Protein AF-A0A2G6F755-F1 (afdb_monomer_lite)

Foldseek 3Di:
DDDDDDPDDDPPDPPPPPPDVVVVVVVVVVVVVVVVVVVVVVVLQVVLVVQQVVVQVVCVVVVNNPDRDDSVNSSVCCVVVVVVVVVVVVVVVVVVD

pLDDT: mean 75.87, std 11.32, range [45.22, 93.69]

Secondary structure (DSSP, 8-state):
--------------------HHHHHHHHHHHHHHHHHHHHHHHHHHHHHHHHHHHHHHHHHTT-TT----HHHHHHHHHHHHHHHHHHHHHHHHHT-

Structure (mmCIF, N/CA/C/O backbone):
data_AF-A0A2G6F755-F1
#
_entry.id   AF-A0A2G6F755-F1
#
loop_
_atom_site.group_PDB
_atom_site.id
_atom_site.type_symbol
_atom_site.label_atom_id
_atom_site.label_alt_id
_atom_site.label_comp_id
_atom_site.label_asym_id
_atom_site.label_entity_id
_atom_site.label_seq_id
_atom_site.pdbx_PDB_ins_code
_atom_site.Cartn_x
_atom_site.Cartn_y
_atom_site.Cartn_z
_atom_site.occupancy
_atom_site.B_iso_or_equiv
_atom_site.auth_seq_id
_atom_site.auth_comp_id
_atom_site.auth_asym_id
_atom_site.auth_atom_id
_atom_site.pdbx_PDB_model_num
ATOM 1 N N . MET A 1 1 ? 75.098 5.334 -36.092 1.00 45.22 1 MET A N 1
ATOM 2 C CA . MET A 1 1 ? 74.245 5.000 -34.929 1.00 45.22 1 MET A CA 1
ATOM 3 C C . MET A 1 1 ? 72.830 4.760 -35.432 1.00 45.22 1 MET A C 1
ATOM 5 O O . MET A 1 1 ? 72.255 5.675 -36.000 1.00 45.22 1 MET A O 1
ATOM 9 N N . LYS A 1 2 ? 72.311 3.528 -35.335 1.00 45.47 2 LYS A N 1
ATOM 10 C CA . LYS A 1 2 ? 70.923 3.207 -35.711 1.00 45.47 2 LYS A CA 1
ATOM 11 C C . LYS A 1 2 ? 70.029 3.444 -34.495 1.00 45.47 2 LYS A C 1
ATOM 13 O O . LYS A 1 2 ? 70.263 2.843 -33.450 1.00 45.47 2 LYS A O 1
ATOM 18 N N . PHE A 1 3 ? 69.043 4.324 -34.631 1.00 57.81 3 PHE A N 1
ATOM 19 C CA . PHE A 1 3 ? 68.019 4.526 -33.614 1.00 57.81 3 PHE A CA 1
ATOM 20 C C . PHE A 1 3 ? 67.089 3.313 -33.626 1.00 57.81 3 PHE A C 1
ATOM 22 O O . PHE A 1 3 ? 66.400 3.053 -34.607 1.00 57.81 3 PHE A O 1
ATOM 29 N N . VAL A 1 4 ? 67.133 2.531 -32.550 1.00 61.88 4 VAL A N 1
ATOM 30 C CA . VAL A 1 4 ? 66.164 1.467 -32.293 1.00 61.88 4 VAL A CA 1
ATOM 31 C C . VAL A 1 4 ? 64.919 2.146 -31.730 1.00 61.88 4 VAL A C 1
ATOM 33 O O . VAL A 1 4 ? 64.898 2.540 -30.563 1.00 61.88 4 VAL A O 1
ATOM 36 N N . GLU A 1 5 ? 63.902 2.339 -32.567 1.00 65.00 5 GLU A N 1
ATOM 37 C CA . GLU A 1 5 ? 62.582 2.771 -32.113 1.00 65.00 5 GLU A CA 1
ATOM 38 C C . GLU A 1 5 ? 61.996 1.685 -31.206 1.00 65.00 5 GLU A C 1
ATOM 40 O O . GLU A 1 5 ? 61.728 0.562 -31.633 1.00 65.00 5 GLU A O 1
ATOM 45 N N . ARG A 1 6 ? 61.834 1.996 -29.916 1.00 65.00 6 ARG A N 1
ATOM 46 C CA . ARG A 1 6 ? 61.114 1.109 -29.001 1.00 65.00 6 ARG A CA 1
ATOM 47 C C . ARG A 1 6 ? 59.619 1.198 -29.321 1.00 65.00 6 ARG A C 1
ATOM 49 O O . ARG A 1 6 ? 59.104 2.317 -29.395 1.00 65.00 6 ARG A O 1
ATOM 56 N N . PRO A 1 7 ? 58.899 0.071 -29.448 1.00 59.50 7 PRO A N 1
ATOM 57 C CA . PRO A 1 7 ? 57.455 0.102 -29.625 1.00 59.50 7 PRO A CA 1
ATOM 58 C C . PRO A 1 7 ? 56.817 0.749 -28.391 1.00 59.50 7 PRO A C 1
ATOM 60 O O . PRO A 1 7 ? 56.997 0.284 -27.262 1.00 59.50 7 PRO A O 1
ATOM 63 N N . ARG A 1 8 ? 56.098 1.859 -28.592 1.00 63.69 8 ARG A N 1
ATOM 64 C CA . ARG A 1 8 ? 55.289 2.472 -27.534 1.00 63.69 8 ARG A CA 1
ATOM 65 C C . ARG A 1 8 ? 54.154 1.507 -27.209 1.00 63.69 8 ARG A C 1
ATOM 67 O O . ARG A 1 8 ? 53.285 1.276 -28.043 1.00 63.69 8 ARG A O 1
ATOM 74 N N . LYS A 1 9 ? 54.175 0.946 -26.001 1.00 61.06 9 LYS A N 1
ATOM 75 C CA . LYS A 1 9 ? 53.065 0.169 -25.450 1.00 61.06 9 LYS A CA 1
ATOM 76 C C . LYS A 1 9 ? 51.878 1.128 -25.309 1.00 61.06 9 LYS A C 1
ATOM 78 O O . LYS A 1 9 ? 51.949 2.067 -24.516 1.00 61.06 9 LYS A O 1
ATOM 83 N N . GLN A 1 10 ? 50.858 0.968 -26.151 1.00 64.38 10 GLN A N 1
ATOM 84 C CA . GLN A 1 10 ? 49.609 1.706 -25.990 1.00 64.38 10 GLN A CA 1
ATOM 85 C C . GLN A 1 10 ? 49.030 1.350 -24.613 1.00 64.38 10 GLN A C 1
ATOM 87 O O . GLN A 1 10 ? 49.094 0.183 -24.228 1.00 64.38 10 GLN A O 1
ATOM 92 N N . PRO A 1 11 ? 48.549 2.328 -23.832 1.00 61.03 11 PRO A N 1
ATOM 93 C CA . PRO A 1 11 ? 47.864 2.029 -22.585 1.00 61.03 11 PRO A CA 1
ATOM 94 C C . PRO A 1 11 ? 46.637 1.168 -22.893 1.00 61.03 11 PRO A C 1
ATOM 96 O O . PRO A 1 11 ? 45.776 1.576 -23.674 1.00 61.03 11 PRO A O 1
ATOM 99 N N . ASP A 1 12 ? 46.583 -0.016 -22.283 1.00 64.38 12 ASP A N 1
ATOM 100 C CA . ASP A 1 12 ? 45.413 -0.890 -22.276 1.00 64.38 12 ASP A CA 1
ATOM 101 C C . ASP A 1 12 ? 44.311 -0.190 -21.466 1.00 64.38 12 ASP A C 1
ATOM 103 O O . ASP A 1 12 ? 44.123 -0.433 -20.273 1.00 64.38 12 ASP A O 1
ATOM 107 N N . PHE A 1 13 ? 43.621 0.768 -22.083 1.00 62.84 13 PHE A N 1
ATOM 108 C CA . PHE A 1 13 ? 42.377 1.278 -21.525 1.00 62.84 13 PHE A CA 1
ATOM 109 C C . PHE A 1 13 ? 41.385 0.113 -21.481 1.00 62.84 13 PHE A C 1
ATOM 111 O O . PHE A 1 13 ? 41.308 -0.628 -22.467 1.00 62.84 13 PHE A O 1
ATOM 118 N N . PRO A 1 14 ? 40.624 -0.072 -20.384 1.00 61.22 14 PRO A N 1
ATOM 119 C CA . PRO A 1 14 ? 39.555 -1.056 -20.374 1.00 61.22 14 PRO A CA 1
ATOM 120 C C . PRO A 1 14 ? 38.626 -0.714 -21.534 1.00 61.22 14 PRO A C 1
ATOM 122 O O . PRO A 1 14 ? 37.989 0.342 -21.552 1.00 61.22 14 PRO A O 1
ATOM 125 N N . GLN A 1 15 ? 38.622 -1.578 -22.547 1.00 60.50 15 GLN A N 1
ATOM 126 C CA . GLN A 1 15 ? 37.646 -1.511 -23.612 1.00 60.50 15 GLN A CA 1
ATOM 127 C C . GLN A 1 15 ? 36.307 -1.688 -22.910 1.00 60.50 15 GLN A C 1
ATOM 129 O O . GLN A 1 15 ? 36.030 -2.752 -22.359 1.00 60.50 15 GLN A O 1
ATOM 134 N N . PHE A 1 16 ? 35.522 -0.613 -22.843 1.00 55.84 16 PHE A N 1
ATOM 135 C CA . PHE A 1 16 ? 34.109 -0.712 -22.526 1.00 55.84 16 PHE A CA 1
ATOM 136 C C . PHE A 1 16 ? 33.527 -1.597 -23.620 1.00 55.84 16 PHE A C 1
ATOM 138 O O . PHE A 1 16 ? 33.226 -1.114 -24.712 1.00 55.84 16 PHE A O 1
ATOM 145 N N . GLU A 1 17 ? 33.478 -2.906 -23.364 1.00 54.88 17 GLU A N 1
ATOM 146 C CA . GLU A 1 17 ? 32.746 -3.837 -24.199 1.00 54.88 17 GLU A CA 1
ATOM 147 C C . GLU A 1 17 ? 31.372 -3.217 -24.378 1.00 54.88 17 GLU A C 1
ATOM 149 O O . GLU A 1 17 ? 30.659 -2.945 -23.408 1.00 54.88 17 GLU A O 1
ATOM 154 N N . SER A 1 18 ? 31.054 -2.896 -25.628 1.00 55.59 18 SER A N 1
ATOM 155 C CA . SER A 1 18 ? 29.757 -2.404 -26.043 1.00 55.59 18 SER A CA 1
ATOM 156 C C . SER A 1 18 ? 28.758 -3.520 -25.771 1.00 55.59 18 SER A C 1
ATOM 158 O O . SER A 1 18 ? 28.452 -4.333 -26.645 1.00 55.59 18 SER A O 1
ATOM 160 N N . GLN A 1 19 ? 28.327 -3.617 -24.517 1.00 54.56 19 GLN A N 1
ATOM 161 C CA . GLN A 1 19 ? 27.355 -4.584 -24.068 1.00 54.56 19 GLN A CA 1
ATOM 162 C C . GLN A 1 19 ? 26.102 -4.303 -24.891 1.00 54.56 19 GLN A C 1
ATOM 164 O O . GLN A 1 19 ? 25.530 -3.217 -24.830 1.00 54.56 19 GLN A O 1
ATOM 169 N N . SER A 1 20 ? 25.804 -5.253 -25.776 1.00 59.84 20 SER A N 1
ATOM 170 C CA . SER A 1 20 ? 24.844 -5.170 -26.875 1.00 59.84 20 SER A CA 1
ATOM 171 C C . SER A 1 20 ? 23.654 -4.243 -26.592 1.00 59.84 20 SER A C 1
ATOM 173 O O . SER A 1 20 ? 22.967 -4.386 -25.580 1.00 59.84 20 SER A O 1
ATOM 175 N N . GLY A 1 21 ? 23.368 -3.302 -27.501 1.00 63.00 21 GLY A N 1
ATOM 176 C CA . GLY A 1 21 ? 22.293 -2.311 -27.321 1.00 63.00 21 GLY A CA 1
ATOM 177 C C . GLY A 1 21 ? 20.910 -2.913 -27.018 1.00 63.00 21 GLY A C 1
ATOM 178 O O . GLY A 1 21 ? 20.074 -2.262 -26.399 1.00 63.00 21 GLY A O 1
ATOM 179 N N . LEU A 1 22 ? 20.694 -4.184 -27.370 1.00 67.81 22 LEU A N 1
ATOM 180 C CA . LEU A 1 22 ? 19.497 -4.962 -27.040 1.00 67.81 22 LEU A CA 1
ATOM 181 C C . LEU A 1 22 ? 19.389 -5.280 -25.536 1.00 67.81 22 LEU A C 1
ATOM 183 O O . LEU A 1 22 ? 18.313 -5.169 -24.950 1.00 67.81 22 LEU A O 1
ATOM 187 N N . MET A 1 23 ? 20.510 -5.611 -24.892 1.00 69.75 23 ME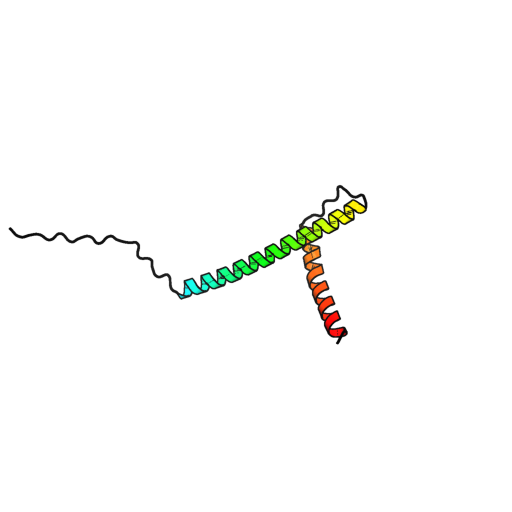T A N 1
ATOM 188 C CA . MET A 1 23 ? 20.574 -5.887 -23.455 1.00 69.75 23 MET A CA 1
ATOM 189 C C . MET A 1 23 ? 20.392 -4.596 -22.642 1.00 69.75 23 MET A C 1
ATOM 191 O O . MET A 1 23 ? 19.685 -4.600 -21.635 1.00 69.75 23 MET A O 1
ATOM 195 N N . GLY A 1 24 ? 20.910 -3.464 -23.134 1.00 74.75 24 GLY A N 1
ATOM 196 C CA . GLY A 1 24 ? 20.643 -2.138 -22.561 1.00 74.75 24 GLY A CA 1
ATOM 197 C C . GLY A 1 24 ? 19.163 -1.732 -22.627 1.00 74.75 24 GLY A C 1
ATOM 198 O O . GLY A 1 24 ? 18.608 -1.269 -21.631 1.00 74.75 24 GLY A O 1
ATOM 199 N N . LEU A 1 25 ? 18.494 -1.980 -23.761 1.00 78.81 25 LEU A N 1
ATOM 200 C CA . LEU A 1 25 ? 17.058 -1.712 -23.943 1.00 78.81 25 LEU A CA 1
ATOM 201 C C . LEU A 1 25 ? 16.179 -2.541 -22.995 1.00 78.81 25 LEU A C 1
ATOM 203 O O . LEU A 1 25 ? 15.289 -1.996 -22.344 1.00 78.81 25 LEU A O 1
ATOM 207 N N . LEU A 1 26 ? 16.450 -3.843 -22.867 1.00 80.81 26 LEU A N 1
ATOM 208 C CA . LEU A 1 26 ? 15.726 -4.714 -21.933 1.00 80.81 26 LEU A CA 1
ATOM 209 C C . LEU A 1 26 ? 15.926 -4.285 -20.474 1.00 80.81 26 LEU A C 1
ATOM 211 O O . LEU A 1 26 ? 14.963 -4.238 -19.710 1.00 80.81 26 LEU A O 1
ATOM 215 N N . THR A 1 27 ? 17.152 -3.909 -20.103 1.00 83.31 27 THR A N 1
ATOM 216 C CA . THR A 1 27 ? 17.466 -3.425 -18.749 1.00 83.31 27 THR A CA 1
ATOM 217 C C . THR A 1 27 ? 16.716 -2.126 -18.431 1.00 83.31 27 THR A C 1
ATOM 219 O O . THR A 1 27 ? 16.225 -1.950 -17.316 1.00 83.31 27 THR A O 1
ATOM 222 N N . PHE A 1 28 ? 16.548 -1.241 -19.418 1.00 82.62 28 PHE A N 1
ATOM 223 C CA . PHE A 1 28 ? 15.766 -0.012 -19.272 1.00 82.62 28 PHE A CA 1
ATOM 224 C C . PHE A 1 28 ? 14.27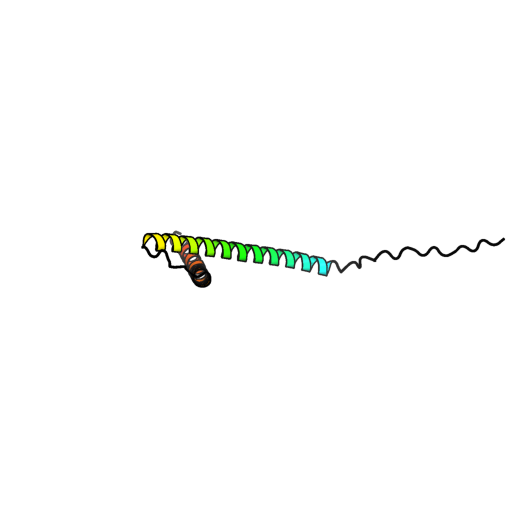4 -0.288 -19.029 1.00 82.62 28 PHE A C 1
ATOM 226 O O . PHE A 1 28 ? 13.704 0.231 -18.068 1.00 82.62 28 PHE A O 1
ATOM 233 N N . PHE A 1 29 ? 13.641 -1.152 -19.830 1.00 86.88 29 PHE A N 1
ATOM 234 C CA . PHE A 1 29 ? 12.238 -1.527 -19.609 1.00 86.88 29 PHE A CA 1
ATOM 235 C C . PHE A 1 29 ? 12.030 -2.247 -18.277 1.00 86.88 29 PHE A C 1
ATOM 237 O O . PHE A 1 29 ? 11.063 -1.964 -17.570 1.00 86.88 29 PHE A O 1
ATOM 244 N N . PHE A 1 30 ? 12.951 -3.135 -17.903 1.00 88.31 30 PHE A N 1
ATOM 245 C CA . PHE A 1 30 ? 12.910 -3.805 -16.609 1.00 88.31 30 PHE A CA 1
ATOM 246 C C . PHE A 1 30 ? 12.987 -2.801 -15.452 1.00 88.31 30 PHE A C 1
ATOM 248 O O . PHE A 1 30 ? 12.218 -2.907 -14.501 1.00 88.31 30 PHE A O 1
ATOM 255 N N . SER A 1 31 ? 13.843 -1.780 -15.566 1.00 85.50 31 SER A N 1
ATOM 256 C CA . SER A 1 31 ? 13.930 -0.688 -14.590 1.00 85.50 31 SER A CA 1
ATOM 257 C C . SER A 1 31 ? 12.606 0.068 -14.456 1.00 85.50 31 SER A C 1
ATOM 259 O O . SER A 1 31 ? 12.148 0.306 -13.340 1.00 85.50 31 SER A O 1
ATOM 261 N N . ILE A 1 32 ? 11.933 0.375 -15.571 1.00 91.38 32 ILE A N 1
ATOM 262 C CA . ILE A 1 32 ? 10.613 1.028 -15.551 1.00 91.38 32 ILE A CA 1
ATOM 263 C C . ILE A 1 32 ? 9.578 0.155 -14.838 1.00 91.38 32 ILE A C 1
ATOM 265 O O . ILE A 1 32 ? 8.874 0.638 -13.953 1.00 91.38 32 ILE A O 1
ATOM 269 N N . VAL A 1 33 ? 9.481 -1.127 -15.198 1.00 91.69 33 VAL A N 1
ATOM 270 C CA . VAL A 1 33 ? 8.526 -2.057 -14.574 1.00 91.69 33 VAL A CA 1
ATOM 271 C C . VAL A 1 33 ? 8.801 -2.193 -13.078 1.00 91.69 33 VAL A C 1
ATOM 273 O O . VAL A 1 33 ? 7.867 -2.177 -12.277 1.00 91.69 33 VAL A O 1
ATOM 276 N N . LEU A 1 34 ? 10.074 -2.265 -12.691 1.00 92.25 34 LEU A N 1
ATOM 277 C CA . LEU A 1 34 ? 10.489 -2.329 -11.296 1.00 92.25 34 LEU A CA 1
ATOM 278 C C . LEU A 1 34 ? 10.087 -1.056 -10.539 1.00 92.25 34 LEU A C 1
ATOM 280 O O . LEU A 1 34 ? 9.509 -1.153 -9.458 1.00 92.25 34 LEU A O 1
ATOM 284 N N . TRP A 1 35 ? 10.309 0.128 -11.116 1.00 93.69 35 TRP A N 1
ATOM 285 C CA . TRP A 1 35 ? 9.867 1.402 -10.540 1.00 93.69 35 TRP A CA 1
ATOM 286 C C . TRP A 1 35 ? 8.352 1.473 -10.372 1.00 93.69 35 TRP A C 1
ATOM 288 O O . TRP A 1 35 ? 7.873 1.866 -9.310 1.00 93.69 35 TRP A O 1
ATOM 298 N N . ILE A 1 36 ? 7.591 1.053 -11.384 1.00 91.25 36 ILE A N 1
ATOM 299 C CA . ILE A 1 36 ? 6.127 0.996 -11.305 1.00 91.25 36 ILE A CA 1
ATOM 300 C C . ILE A 1 36 ? 5.700 0.048 -10.180 1.00 91.25 36 ILE A C 1
ATOM 302 O O . ILE A 1 36 ? 4.866 0.417 -9.356 1.00 91.25 36 ILE A O 1
ATOM 306 N N . GLY A 1 37 ? 6.301 -1.141 -10.096 1.00 89.50 37 GLY A N 1
ATOM 307 C CA . GLY A 1 37 ? 6.037 -2.097 -9.022 1.00 89.50 37 GLY A CA 1
ATOM 308 C C . GLY A 1 37 ? 6.318 -1.514 -7.636 1.00 89.50 37 GLY A C 1
ATOM 309 O O . GLY A 1 37 ? 5.483 -1.629 -6.740 1.00 89.50 37 GLY A O 1
ATOM 310 N N . LEU A 1 38 ? 7.447 -0.818 -7.468 1.00 91.88 38 LEU A N 1
ATOM 311 C CA . LEU A 1 38 ? 7.789 -0.133 -6.220 1.00 91.88 38 LEU A CA 1
ATOM 312 C C . LEU A 1 38 ? 6.780 0.959 -5.865 1.00 91.88 38 LEU A C 1
ATOM 314 O O . LEU A 1 38 ? 6.369 1.038 -4.711 1.00 91.88 38 LEU A O 1
ATOM 318 N N . ILE A 1 39 ? 6.343 1.766 -6.835 1.00 91.25 39 ILE A N 1
ATOM 319 C CA . ILE A 1 39 ? 5.320 2.798 -6.618 1.00 91.25 39 ILE A CA 1
ATOM 320 C C . ILE A 1 39 ? 4.007 2.156 -6.166 1.00 91.25 39 ILE A C 1
ATOM 322 O O . ILE A 1 39 ? 3.400 2.620 -5.204 1.00 91.25 39 ILE A O 1
ATOM 326 N N . VAL A 1 40 ? 3.582 1.068 -6.810 1.00 87.88 40 VAL A N 1
ATOM 327 C CA . VAL A 1 40 ? 2.353 0.350 -6.442 1.00 87.88 40 VAL A CA 1
ATOM 328 C C . VAL A 1 40 ? 2.449 -0.208 -5.020 1.00 87.88 40 VAL A C 1
ATOM 330 O O . VAL A 1 40 ? 1.543 0.015 -4.217 1.00 87.88 40 VAL A O 1
ATOM 333 N N . ILE A 1 41 ? 3.552 -0.877 -4.672 1.00 87.81 41 ILE A N 1
ATOM 334 C CA . ILE A 1 41 ? 3.779 -1.413 -3.319 1.00 87.81 41 ILE A CA 1
ATOM 335 C C . ILE A 1 41 ? 3.835 -0.282 -2.287 1.00 87.81 41 ILE A C 1
ATOM 337 O O . ILE A 1 41 ? 3.275 -0.405 -1.195 1.00 87.81 41 ILE A O 1
ATOM 341 N N . PHE A 1 42 ? 4.478 0.835 -2.627 1.00 87.00 42 PHE A N 1
ATOM 342 C CA . PHE A 1 42 ? 4.563 2.006 -1.766 1.00 87.00 42 PHE A CA 1
ATOM 343 C C . PHE A 1 42 ? 3.179 2.601 -1.494 1.00 87.00 42 PHE A C 1
ATOM 345 O O . PHE A 1 42 ? 2.813 2.789 -0.334 1.00 87.00 42 PHE A O 1
ATOM 352 N N . LEU A 1 43 ? 2.377 2.823 -2.540 1.00 86.38 43 LEU A N 1
ATOM 353 C CA . LEU A 1 43 ? 1.003 3.312 -2.414 1.00 86.38 43 LEU A CA 1
ATOM 354 C C . LEU A 1 43 ? 0.140 2.352 -1.591 1.00 86.38 43 LEU A C 1
ATOM 356 O O . LEU A 1 43 ? -0.594 2.794 -0.710 1.00 86.38 43 LEU A O 1
ATOM 360 N N . PHE A 1 44 ? 0.271 1.043 -1.821 1.00 84.94 44 PHE A N 1
ATOM 361 C CA . PHE A 1 44 ? -0.440 0.022 -1.054 1.00 84.94 44 PHE A CA 1
ATOM 362 C C . PHE A 1 44 ? -0.067 0.056 0.434 1.00 84.94 44 PHE A C 1
ATOM 364 O O . PHE A 1 44 ? -0.938 0.015 1.305 1.00 84.94 44 PHE A O 1
ATOM 371 N N . THR A 1 45 ? 1.225 0.178 0.740 1.00 85.00 45 THR A N 1
ATOM 372 C CA . THR A 1 45 ? 1.728 0.248 2.119 1.00 85.00 45 THR A CA 1
ATOM 373 C C . THR A 1 45 ? 1.255 1.519 2.815 1.00 85.00 45 THR A C 1
ATOM 375 O O . THR A 1 45 ? 0.775 1.462 3.947 1.00 85.00 45 THR A O 1
ATOM 378 N N . LEU A 1 46 ? 1.337 2.661 2.126 1.00 87.00 46 LEU A N 1
ATOM 379 C CA . LEU A 1 46 ? 0.883 3.953 2.633 1.00 87.00 46 LEU A CA 1
ATOM 380 C C . LEU A 1 46 ? -0.623 3.934 2.915 1.00 87.00 46 LEU A C 1
ATOM 382 O O . LEU A 1 46 ? -1.049 4.362 3.987 1.00 87.00 46 LEU A O 1
ATOM 386 N N . TYR A 1 47 ? -1.413 3.367 2.002 1.00 82.94 47 TYR A N 1
ATOM 387 C CA . TYR A 1 47 ? -2.856 3.219 2.173 1.00 82.94 47 TYR A CA 1
ATOM 388 C C . TYR A 1 47 ? -3.209 2.284 3.334 1.00 82.94 47 TYR A C 1
ATOM 390 O O . TYR A 1 47 ? -4.028 2.631 4.183 1.00 82.94 47 TYR A O 1
ATOM 398 N N . THR A 1 48 ? -2.542 1.132 3.430 1.00 83.62 48 THR A N 1
ATOM 399 C CA . THR A 1 48 ? -2.735 0.178 4.533 1.00 83.62 48 THR A CA 1
ATOM 400 C C . THR A 1 48 ? -2.402 0.807 5.882 1.00 83.62 48 THR A C 1
ATOM 402 O O . THR A 1 48 ? -3.130 0.616 6.856 1.00 83.62 48 THR A O 1
ATOM 405 N N . ASN A 1 49 ? -1.328 1.597 5.949 1.00 83.94 49 ASN A N 1
ATOM 406 C CA . ASN A 1 49 ? -0.941 2.293 7.171 1.00 83.94 49 ASN A CA 1
ATOM 407 C C . ASN A 1 49 ? -1.940 3.399 7.547 1.00 83.94 49 ASN A C 1
ATOM 409 O O . ASN A 1 49 ? -2.313 3.516 8.712 1.00 83.94 49 ASN A O 1
ATOM 413 N N . ALA A 1 50 ? -2.425 4.170 6.569 1.00 82.44 50 ALA A N 1
ATOM 414 C CA . ALA A 1 50 ? -3.468 5.166 6.796 1.00 82.44 50 ALA A CA 1
ATOM 415 C C . ALA A 1 50 ? -4.757 4.515 7.325 1.00 82.44 50 ALA A C 1
ATOM 417 O O . ALA A 1 50 ? -5.291 4.948 8.342 1.00 82.44 50 ALA A O 1
ATOM 418 N N . PHE A 1 51 ? -5.198 3.421 6.698 1.00 83.06 51 PHE A N 1
ATOM 419 C CA . PHE A 1 51 ? -6.372 2.659 7.120 1.00 83.06 51 PHE A CA 1
ATOM 420 C C . PHE A 1 51 ? -6.223 2.098 8.539 1.00 83.06 51 PHE A C 1
ATOM 422 O O . PHE A 1 51 ? -7.124 2.235 9.366 1.00 83.06 51 PHE A O 1
ATOM 429 N N . ARG A 1 52 ? -5.058 1.520 8.853 1.00 81.69 52 ARG A N 1
ATOM 430 C CA . ARG A 1 52 ? -4.727 1.040 10.199 1.00 81.69 52 ARG A CA 1
ATOM 431 C C . ARG A 1 52 ? -4.856 2.155 11.235 1.00 81.69 52 ARG A C 1
ATOM 433 O O . ARG A 1 52 ? -5.505 1.947 12.257 1.00 81.69 52 ARG A O 1
ATOM 440 N N . ASN A 1 53 ? -4.286 3.327 10.956 1.00 83.44 53 ASN A N 1
ATOM 441 C CA . ASN A 1 53 ? -4.356 4.480 11.853 1.00 83.44 53 ASN A CA 1
ATOM 442 C C . ASN A 1 53 ? -5.800 4.974 12.033 1.00 83.44 53 ASN A C 1
ATOM 444 O O . ASN A 1 53 ? -6.181 5.341 13.142 1.00 83.44 53 ASN A O 1
ATOM 448 N N . SER A 1 54 ? -6.624 4.935 10.980 1.00 82.94 54 SER A N 1
ATOM 449 C CA . SER A 1 54 ? -8.052 5.263 11.068 1.00 82.94 54 SER A CA 1
ATOM 450 C C . SER A 1 54 ? -8.840 4.267 11.923 1.00 82.94 54 SER A C 1
ATOM 452 O O . SER A 1 54 ? -9.709 4.676 12.684 1.00 82.94 54 SER A O 1
ATOM 454 N N . ILE A 1 55 ? -8.545 2.965 11.853 1.00 82.38 55 ILE A N 1
ATOM 455 C CA . ILE A 1 55 ? -9.189 1.990 12.749 1.00 82.38 55 ILE A CA 1
ATOM 456 C C . ILE A 1 55 ? -8.724 2.198 14.190 1.00 82.38 55 ILE A C 1
ATOM 458 O O . ILE A 1 55 ? -9.539 2.144 15.106 1.00 82.38 55 ILE A O 1
ATOM 462 N N . GLN A 1 56 ? -7.433 2.453 14.404 1.00 83.12 56 GLN A N 1
ATOM 463 C CA . GLN A 1 56 ? -6.905 2.713 15.742 1.00 83.12 56 GLN A CA 1
ATOM 464 C C . GLN A 1 56 ? -7.532 3.955 16.375 1.00 83.12 56 GLN A C 1
ATOM 466 O O . GLN A 1 56 ? -7.889 3.906 17.548 1.00 83.12 56 GLN A O 1
ATOM 471 N N . SER A 1 57 ? -7.730 5.036 15.614 1.00 81.06 57 SER A N 1
ATOM 472 C CA . SER A 1 57 ? -8.414 6.221 16.138 1.00 81.06 57 SER A CA 1
ATOM 473 C C . SER A 1 57 ? -9.865 5.916 16.510 1.00 81.06 57 SER A C 1
ATOM 475 O O . SER A 1 57 ? -10.311 6.324 17.577 1.00 81.06 57 SER A O 1
ATOM 477 N N . ILE A 1 58 ? -10.585 5.138 15.696 1.00 82.31 58 ILE A N 1
ATOM 478 C CA . ILE A 1 58 ? -11.949 4.693 16.019 1.00 82.31 58 ILE A CA 1
ATOM 479 C C . ILE A 1 58 ? -11.957 3.833 17.292 1.00 82.31 58 ILE A C 1
ATOM 481 O O . ILE A 1 58 ? -12.753 4.086 18.189 1.00 82.31 58 ILE A O 1
ATOM 485 N N . LEU A 1 59 ? -11.063 2.849 17.411 1.00 81.38 59 LEU A N 1
ATOM 486 C CA . LEU A 1 59 ? -10.967 1.984 18.596 1.00 81.38 59 LEU A CA 1
ATOM 487 C C . LEU A 1 59 ? -10.634 2.770 19.869 1.00 81.38 59 LEU A C 1
ATOM 489 O O . LEU A 1 59 ? -11.181 2.470 20.932 1.00 81.38 59 LEU A O 1
ATOM 493 N N . PHE A 1 60 ? -9.805 3.809 19.751 1.00 81.25 60 PHE A N 1
ATOM 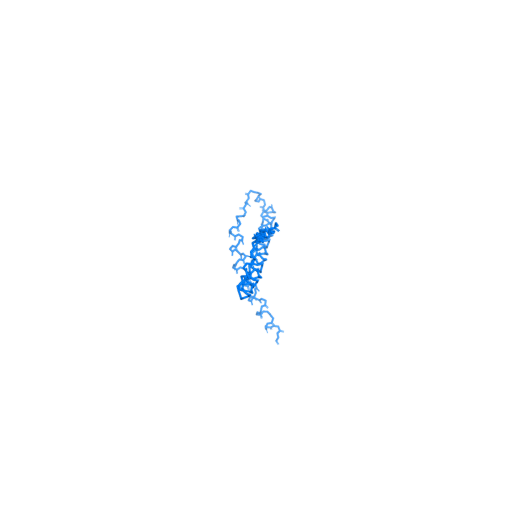494 C CA . PHE A 1 60 ? -9.516 4.736 20.841 1.00 81.25 60 PHE A CA 1
ATOM 495 C C . PHE A 1 60 ? -10.784 5.464 21.316 1.00 81.25 60 PHE A C 1
ATOM 497 O O . PHE A 1 60 ? -11.042 5.516 22.516 1.00 81.25 60 PHE A O 1
ATOM 504 N N . TYR A 1 61 ? -11.644 5.927 20.398 1.00 79.44 61 TYR A N 1
ATOM 505 C CA . TYR A 1 61 ? -12.941 6.526 20.754 1.00 79.44 61 TYR A CA 1
ATOM 506 C C . TYR A 1 61 ? -13.886 5.566 21.494 1.00 79.44 61 TYR A C 1
ATOM 508 O O . TYR A 1 61 ? -14.720 6.019 22.274 1.00 79.44 61 TYR A O 1
ATOM 516 N N . PHE A 1 62 ? -13.752 4.253 21.288 1.00 81.75 62 PHE A N 1
ATOM 517 C CA . PHE A 1 62 ? -14.524 3.225 21.997 1.00 81.75 62 PHE A CA 1
ATOM 518 C C . PHE A 1 62 ? -13.856 2.734 23.297 1.00 81.75 62 PHE A C 1
ATOM 520 O O . PHE A 1 62 ? -14.317 1.759 23.891 1.00 81.75 62 PHE A O 1
ATOM 527 N N . GLY A 1 63 ? -12.787 3.394 23.757 1.00 73.75 63 GLY A N 1
ATOM 528 C CA . GLY A 1 63 ? -12.106 3.077 25.017 1.00 73.75 63 GLY A CA 1
ATOM 529 C C . GLY A 1 63 ? -11.181 1.858 24.955 1.00 73.75 63 GLY A C 1
ATOM 530 O O . GLY A 1 63 ? -10.781 1.343 25.997 1.00 73.75 63 GLY A O 1
ATOM 531 N N . GLN A 1 64 ? -10.828 1.377 23.758 1.00 69.56 64 GLN A N 1
ATOM 532 C CA . GLN A 1 64 ? -9.885 0.267 23.576 1.00 69.56 64 GLN A CA 1
ATOM 533 C C . GLN A 1 64 ? -8.478 0.771 23.231 1.00 69.56 64 GLN A C 1
ATOM 535 O O . GLN A 1 64 ? -7.961 0.540 22.139 1.00 69.56 64 GLN A O 1
ATOM 540 N N . GLU A 1 65 ? -7.844 1.462 24.181 1.00 65.62 65 GLU A N 1
ATOM 541 C CA . GLU A 1 65 ? -6.556 2.148 23.973 1.00 65.62 65 GLU A CA 1
ATOM 542 C C . GLU A 1 65 ? -5.371 1.208 23.687 1.00 65.62 65 GLU A C 1
ATOM 544 O O . GLU A 1 65 ? -4.392 1.603 23.058 1.00 65.62 65 GLU A O 1
ATOM 549 N N . THR A 1 66 ? -5.448 -0.054 24.112 1.00 65.12 66 THR A N 1
ATOM 550 C CA . THR A 1 66 ? -4.366 -1.041 23.959 1.00 65.12 66 THR A CA 1
ATOM 551 C C . THR A 1 66 ? -4.481 -1.906 22.705 1.00 65.12 66 THR A C 1
ATOM 553 O O . THR A 1 66 ? -3.597 -2.729 22.449 1.00 65.12 66 THR A O 1
ATOM 556 N N . TYR A 1 67 ? -5.533 -1.742 21.896 1.00 65.12 67 TYR A N 1
ATOM 557 C CA . TYR A 1 67 ? -5.761 -2.620 20.750 1.00 65.12 67 TYR A CA 1
ATOM 558 C C . TYR A 1 67 ? -4.940 -2.187 19.527 1.00 65.12 67 TYR A C 1
ATOM 560 O O . TYR A 1 67 ? -5.299 -1.294 18.756 1.00 65.12 67 TYR A O 1
ATOM 568 N N . LEU A 1 68 ? -3.800 -2.848 19.325 1.00 70.50 68 LEU A N 1
ATOM 569 C CA . LEU A 1 68 ? -2.963 -2.648 18.146 1.00 70.50 68 LEU A CA 1
ATOM 570 C C . LEU A 1 68 ? -3.488 -3.492 16.987 1.00 70.50 68 LEU A C 1
ATOM 572 O O . LEU A 1 68 ? -3.304 -4.705 16.957 1.00 70.50 68 LEU A O 1
ATOM 576 N N . VAL A 1 69 ? -4.085 -2.840 15.990 1.00 74.56 69 VAL A N 1
ATOM 577 C CA . VAL A 1 69 ? -4.447 -3.502 14.731 1.00 74.56 69 VAL A CA 1
ATOM 578 C C . VAL A 1 69 ? -3.157 -3.962 14.041 1.00 74.56 69 VAL A C 1
ATOM 580 O O . VAL A 1 69 ? -2.308 -3.117 13.730 1.00 74.56 69 VAL A O 1
ATOM 583 N N . PRO A 1 70 ? -2.957 -5.267 13.803 1.00 79.88 70 PRO A N 1
ATOM 584 C CA . PRO A 1 70 ? -1.753 -5.745 13.147 1.00 79.88 70 PRO A CA 1
ATOM 585 C C . PRO A 1 70 ? -1.792 -5.437 11.645 1.00 79.88 70 PRO A C 1
ATOM 587 O O . PRO A 1 70 ? -2.838 -5.504 10.999 1.00 79.88 70 PRO A O 1
ATOM 590 N N . PHE A 1 71 ? -0.628 -5.108 11.078 1.00 75.12 71 PHE A N 1
ATOM 591 C CA . PHE A 1 71 ? -0.500 -4.650 9.688 1.00 75.12 71 PHE A CA 1
ATOM 592 C C . PHE A 1 71 ? -1.059 -5.652 8.664 1.00 75.12 71 PHE A C 1
ATOM 594 O O . PHE A 1 71 ? -1.682 -5.246 7.690 1.00 75.12 71 PHE A O 1
ATOM 601 N N . TRP A 1 72 ? -0.902 -6.958 8.903 1.00 74.06 72 TRP A N 1
ATOM 602 C CA . TRP A 1 72 ? -1.401 -7.999 8.000 1.00 74.06 72 TRP A CA 1
ATOM 603 C C . TRP A 1 72 ? -2.937 -8.044 7.929 1.00 74.06 72 TRP A C 1
ATOM 605 O O . TRP A 1 72 ? -3.479 -8.261 6.849 1.00 74.06 72 TRP A O 1
ATOM 615 N N . VAL A 1 73 ? -3.644 -7.769 9.034 1.00 77.81 73 VAL A N 1
ATOM 616 C CA . VAL A 1 73 ? -5.118 -7.686 9.043 1.00 77.81 73 VAL A CA 1
ATOM 617 C C . VAL A 1 73 ? -5.573 -6.466 8.254 1.00 77.81 73 VAL A C 1
ATOM 619 O O . VAL A 1 73 ? -6.462 -6.577 7.414 1.00 77.81 73 VAL A O 1
ATOM 622 N N . ALA A 1 74 ? -4.926 -5.316 8.464 1.00 77.12 74 ALA A N 1
ATOM 623 C CA . ALA A 1 74 ? -5.204 -4.114 7.685 1.00 77.12 74 ALA A CA 1
ATOM 624 C C . ALA A 1 74 ? -4.950 -4.350 6.185 1.00 77.12 74 ALA A C 1
ATOM 626 O O . ALA A 1 74 ? -5.781 -3.979 5.360 1.00 77.12 74 ALA A O 1
ATOM 627 N N . GLY A 1 75 ? -3.851 -5.027 5.836 1.00 78.19 75 GLY A N 1
ATOM 628 C CA . GLY A 1 75 ? -3.510 -5.363 4.454 1.00 78.19 75 GLY A CA 1
ATOM 629 C C . GLY A 1 75 ? -4.524 -6.302 3.797 1.00 78.19 75 GLY A C 1
ATOM 630 O O . GLY A 1 75 ? -4.931 -6.053 2.665 1.00 78.19 75 GLY A O 1
ATOM 631 N N . LEU A 1 76 ? -4.991 -7.335 4.510 1.00 81.75 76 LEU A N 1
ATOM 632 C CA . LEU A 1 76 ? -6.053 -8.223 4.022 1.00 81.75 76 LEU A CA 1
ATOM 633 C C . LEU A 1 76 ? -7.364 -7.461 3.812 1.00 81.75 76 LEU A C 1
ATOM 635 O O . LEU A 1 76 ? -7.976 -7.587 2.754 1.00 81.75 76 LEU A O 1
ATOM 639 N N . CYS A 1 77 ? -7.771 -6.628 4.772 1.00 77.75 77 CYS A N 1
ATOM 640 C CA . CYS A 1 77 ? -8.972 -5.807 4.634 1.00 77.75 77 CYS A CA 1
ATOM 641 C C . CYS A 1 77 ? -8.890 -4.881 3.418 1.00 77.75 77 CYS A C 1
ATOM 643 O O . CYS A 1 77 ? -9.849 -4.803 2.660 1.00 77.75 77 CYS A O 1
ATOM 645 N N . VAL A 1 78 ? -7.750 -4.226 3.186 1.00 78.50 78 VAL A N 1
ATOM 646 C CA . VAL A 1 78 ? -7.536 -3.388 1.996 1.00 78.50 78 VAL A CA 1
ATOM 647 C C . VAL A 1 78 ? -7.595 -4.222 0.715 1.00 78.50 78 VAL A C 1
ATOM 649 O O . VAL A 1 78 ? -8.261 -3.822 -0.237 1.00 78.50 78 VAL A O 1
ATOM 652 N N . PHE A 1 79 ? -6.954 -5.393 0.691 1.00 77.88 79 PHE A N 1
ATOM 653 C CA . PHE A 1 79 ? -6.937 -6.269 -0.480 1.00 77.88 79 PHE A CA 1
ATOM 654 C C . PHE A 1 79 ? -8.329 -6.793 -0.855 1.00 77.88 79 PHE A C 1
ATOM 656 O O . PHE A 1 79 ? -8.637 -6.888 -2.038 1.00 77.88 79 PHE A O 1
ATOM 663 N N . PHE A 1 80 ? -9.185 -7.097 0.126 1.00 76.94 80 PHE A N 1
ATOM 664 C CA . PHE A 1 80 ? -10.570 -7.511 -0.123 1.00 76.94 80 PHE A CA 1
ATOM 665 C C . PHE A 1 80 ? -11.504 -6.326 -0.398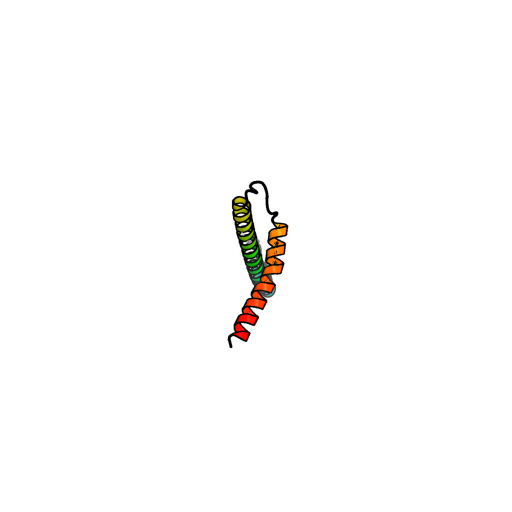 1.00 76.94 80 PHE A C 1
ATOM 667 O O . PHE A 1 80 ? -12.375 -6.422 -1.260 1.00 76.94 80 PHE A O 1
ATOM 674 N N . ALA A 1 8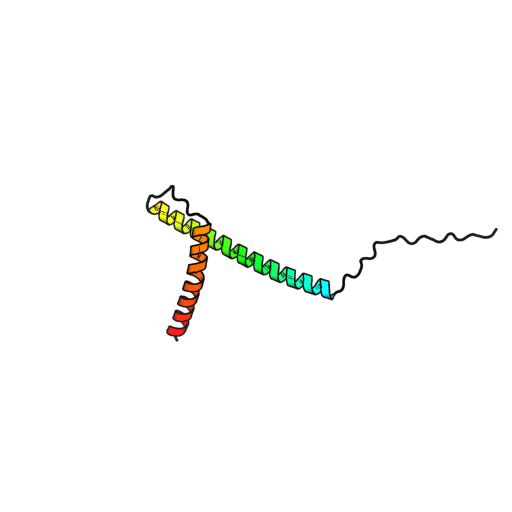1 ? -11.333 -5.199 0.297 1.00 72.62 81 ALA A N 1
ATOM 675 C CA . ALA A 1 81 ? -12.213 -4.042 0.154 1.00 72.62 81 ALA A CA 1
ATOM 676 C C . ALA A 1 81 ? -11.977 -3.272 -1.151 1.00 72.62 81 ALA A C 1
ATOM 678 O O . ALA A 1 81 ? -12.939 -2.774 -1.724 1.00 72.62 81 ALA A O 1
ATOM 679 N N . PHE A 1 82 ? -10.739 -3.192 -1.647 1.00 74.38 82 PHE A N 1
ATOM 680 C CA . PHE A 1 82 ? -10.396 -2.467 -2.875 1.00 74.38 82 PHE A CA 1
ATOM 681 C C . PHE A 1 82 ? -11.098 -2.990 -4.148 1.00 74.38 82 PHE A C 1
ATOM 683 O O . PHE A 1 82 ? -11.700 -2.190 -4.864 1.00 74.38 82 PHE A O 1
ATOM 690 N N . PRO A 1 83 ? -11.094 -4.300 -4.465 1.00 75.62 83 PRO A N 1
ATOM 691 C CA . PRO A 1 83 ? -11.834 -4.808 -5.617 1.00 75.62 83 PRO A CA 1
ATOM 692 C C . PRO A 1 83 ? -13.345 -4.652 -5.427 1.00 75.62 83 PRO A C 1
ATOM 694 O O . PRO A 1 83 ? -14.047 -4.344 -6.386 1.00 75.62 83 PRO A O 1
ATOM 697 N N . VAL A 1 84 ? -13.852 -4.795 -4.198 1.00 76.19 84 VAL A N 1
ATOM 698 C CA . VAL A 1 84 ? -15.279 -4.610 -3.904 1.00 76.19 84 VAL A CA 1
ATOM 699 C C . VAL A 1 84 ? -15.702 -3.157 -4.126 1.00 76.19 84 VAL A C 1
ATOM 701 O O . VAL A 1 84 ? -16.697 -2.919 -4.806 1.00 76.19 84 VAL A O 1
ATOM 704 N N . THR A 1 85 ? -14.947 -2.172 -3.631 1.00 76.75 85 THR A N 1
ATOM 705 C CA . THR A 1 85 ? -15.246 -0.752 -3.873 1.00 76.75 85 THR A CA 1
ATOM 706 C C . THR A 1 85 ? -15.139 -0.400 -5.350 1.00 76.75 85 THR A C 1
ATOM 708 O O . THR A 1 85 ? -15.999 0.315 -5.859 1.00 76.75 85 THR A O 1
ATOM 711 N N . LEU A 1 86 ? -14.154 -0.945 -6.066 1.00 80.44 86 LEU A N 1
ATOM 712 C CA . LEU A 1 86 ? -13.991 -0.723 -7.501 1.00 80.44 86 LEU A CA 1
ATOM 713 C C . LEU A 1 86 ? -15.179 -1.284 -8.303 1.00 80.44 86 LEU A C 1
ATOM 715 O O . LEU A 1 86 ? -15.714 -0.589 -9.167 1.00 80.44 86 LEU A O 1
ATOM 719 N N . VAL A 1 87 ? -15.657 -2.486 -7.964 1.00 84.06 87 VAL A N 1
ATOM 720 C CA . VAL A 1 87 ? -16.867 -3.086 -8.556 1.00 84.06 87 VAL A CA 1
ATOM 721 C C . VAL A 1 87 ? -18.116 -2.267 -8.228 1.00 84.06 87 VAL A C 1
ATOM 723 O O . VAL A 1 87 ? -18.908 -1.992 -9.125 1.00 84.06 87 VAL A O 1
ATOM 726 N N . VAL A 1 88 ? -18.291 -1.831 -6.978 1.00 81.19 88 VAL A N 1
ATOM 727 C CA . VAL A 1 88 ? -19.443 -1.009 -6.568 1.00 81.19 88 VAL A CA 1
ATOM 728 C C . VAL A 1 88 ? -19.457 0.336 -7.296 1.00 81.19 88 VAL A C 1
ATOM 730 O O . VAL A 1 88 ? -20.512 0.765 -7.756 1.00 81.19 88 VAL A O 1
ATOM 733 N N . VAL A 1 89 ? -18.302 0.989 -7.457 1.00 82.19 89 VAL A N 1
ATOM 734 C CA . VAL A 1 89 ? -18.186 2.251 -8.207 1.00 82.19 89 VAL A CA 1
ATOM 735 C C . VAL A 1 89 ? -18.494 2.040 -9.690 1.00 82.19 89 VAL A C 1
ATOM 737 O O . VAL A 1 89 ? -19.241 2.829 -10.266 1.00 82.19 89 VAL A O 1
ATOM 740 N N . LEU A 1 90 ? -17.979 0.969 -10.302 1.00 83.81 90 LEU A N 1
ATOM 741 C CA . LEU A 1 90 ? -18.282 0.607 -11.692 1.00 83.81 90 LEU A CA 1
ATOM 742 C C . LEU A 1 90 ? -19.774 0.339 -11.900 1.00 83.81 90 LEU A C 1
ATOM 744 O O . LEU A 1 90 ? -20.373 0.906 -12.811 1.00 83.81 90 LEU A O 1
ATOM 748 N N . LEU A 1 91 ? -20.385 -0.477 -11.039 1.00 85.31 91 LEU A N 1
ATOM 749 C CA . LEU A 1 91 ? -21.820 -0.753 -11.081 1.00 85.31 91 LEU A CA 1
ATOM 750 C C . LEU A 1 91 ? -22.633 0.522 -10.875 1.00 85.31 91 LEU A C 1
ATOM 752 O O . LEU A 1 91 ? -23.568 0.770 -11.627 1.00 85.31 91 LEU A O 1
ATOM 756 N N . GLY A 1 92 ? -22.247 1.361 -9.912 1.00 84.62 92 GLY A N 1
ATOM 757 C CA . GLY A 1 92 ? -22.875 2.656 -9.677 1.00 84.62 92 GLY A CA 1
ATOM 758 C C . GLY A 1 92 ? -22.788 3.576 -10.893 1.00 84.62 92 GLY A C 1
ATOM 759 O O . GLY A 1 92 ? -23.764 4.243 -11.210 1.00 84.62 92 GLY A O 1
ATOM 760 N N . TYR A 1 93 ? -21.663 3.586 -11.612 1.00 8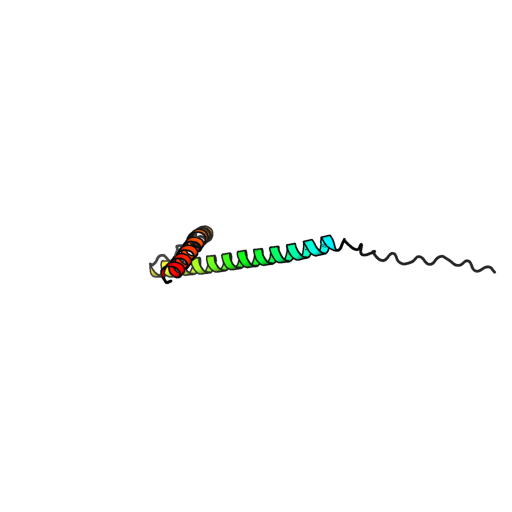6.69 93 TYR A N 1
ATOM 761 C CA . TYR A 1 93 ? -21.497 4.381 -12.831 1.00 86.69 93 TYR A CA 1
ATOM 762 C C . TYR A 1 93 ? -22.348 3.855 -13.995 1.00 86.69 93 TYR A C 1
ATOM 764 O O . TYR A 1 93 ? -22.922 4.645 -14.740 1.00 86.69 93 TYR A O 1
ATOM 772 N N . ILE A 1 94 ? -22.458 2.531 -14.132 1.00 84.62 94 ILE A N 1
ATOM 773 C CA . ILE A 1 94 ? -23.278 1.881 -15.163 1.00 84.62 94 ILE A CA 1
ATOM 774 C C . ILE A 1 94 ? -24.772 2.084 -14.884 1.00 84.62 94 ILE A C 1
ATOM 776 O O . ILE A 1 94 ? -25.507 2.423 -15.798 1.00 84.62 94 ILE A O 1
ATOM 780 N N . LEU A 1 95 ? -25.214 1.918 -13.634 1.00 79.62 95 LEU A N 1
ATOM 781 C CA . LEU A 1 95 ? -26.619 2.052 -13.221 1.00 79.62 95 LEU A CA 1
ATOM 782 C C . LEU A 1 95 ? -27.129 3.499 -13.222 1.00 79.62 95 LEU A C 1
ATOM 784 O O . LEU A 1 95 ? -28.336 3.718 -13.251 1.00 79.62 95 LEU A O 1
ATOM 788 N N . LYS A 1 96 ? -26.234 4.492 -13.144 1.00 64.44 96 LYS A N 1
ATOM 789 C CA . LYS A 1 96 ? -26.600 5.917 -13.235 1.00 64.44 96 LYS A CA 1
ATOM 790 C C . LYS A 1 96 ? -26.802 6.393 -14.679 1.00 64.44 96 LYS A C 1
ATOM 792 O O . LYS A 1 96 ? -27.153 7.558 -14.869 1.00 64.44 96 LYS A O 1
ATOM 797 N N . LYS A 1 97 ? -26.511 5.538 -15.660 1.00 50.97 97 LYS A N 1
ATOM 798 C CA . LYS A 1 97 ? -26.642 5.790 -17.094 1.00 50.97 97 LYS A CA 1
ATOM 799 C C . LYS A 1 97 ? -27.887 5.094 -17.631 1.00 50.97 97 LYS A C 1
ATOM 801 O O . LYS A 1 97 ? -28.515 5.695 -18.525 1.00 50.97 97 LYS A O 1
#

Radius of gyration: 29.96 Å; chains: 1; bounding box: 101×15×61 Å

Sequence (97 aa):
MKFVERPRKQPDFPQFESQSGLMGLLTFFFSIVLWIGLIVIFLFTLYTNAFRNSIQSILFYFGQETYLVPFWVAGLCVFFAFPVTLVVVLLGYILKK